Protein AF-L9Y5I0-F1 (afdb_monomer_lite)

Structure (mmCIF, N/CA/C/O backbone):
data_AF-L9Y5I0-F1
#
_entry.id   AF-L9Y5I0-F1
#
loop_
_atom_site.group_PDB
_atom_site.id
_atom_site.type_symbol
_atom_site.label_atom_id
_atom_site.label_alt_id
_atom_site.label_comp_id
_atom_site.label_asym_id
_atom_site.label_entity_id
_atom_site.label_seq_id
_atom_site.pdbx_PDB_ins_code
_atom_site.Cartn_x
_atom_site.Cartn_y
_atom_site.Cartn_z
_atom_site.occupancy
_atom_site.B_iso_or_equiv
_atom_site.auth_seq_id
_atom_site.auth_comp_id
_atom_site.auth_asym_id
_atom_site.auth_atom_id
_atom_site.pdbx_PDB_model_num
ATOM 1 N N . MET A 1 1 ? 20.651 -29.967 -8.533 1.00 45.88 1 MET A N 1
ATOM 2 C CA . MET A 1 1 ? 1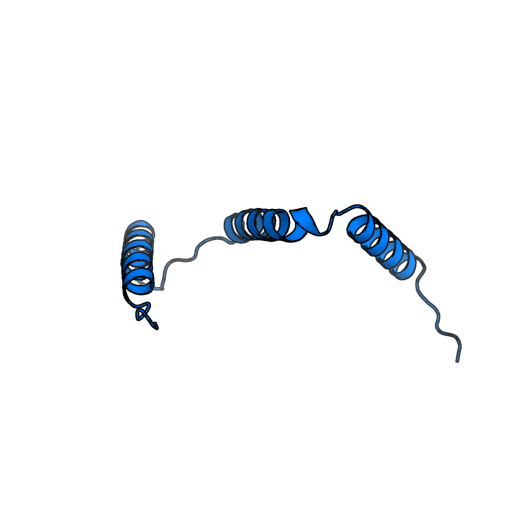9.362 -29.642 -7.892 1.00 45.88 1 MET A CA 1
ATOM 3 C C . MET A 1 1 ? 18.720 -28.560 -8.751 1.00 45.88 1 MET A C 1
ATOM 5 O O . MET A 1 1 ? 19.204 -27.439 -8.736 1.00 45.88 1 MET A O 1
ATOM 9 N N . GLY A 1 2 ? 17.793 -28.929 -9.640 1.00 62.88 2 GLY A N 1
ATOM 10 C CA . GLY A 1 2 ? 17.134 -27.979 -10.546 1.00 62.88 2 GLY A CA 1
ATOM 11 C C . GLY A 1 2 ? 15.984 -27.293 -9.819 1.00 62.88 2 GLY A C 1
ATOM 12 O O . GLY A 1 2 ? 15.190 -27.971 -9.175 1.00 62.88 2 GLY A O 1
ATOM 13 N N . PHE A 1 3 ? 15.935 -25.964 -9.863 1.00 67.44 3 PHE A N 1
ATOM 14 C CA . PHE A 1 3 ? 14.839 -25.188 -9.293 1.00 67.44 3 PHE A CA 1
ATOM 15 C C . PHE A 1 3 ? 13.670 -25.240 -10.286 1.00 67.44 3 PHE A C 1
ATOM 17 O O . PHE A 1 3 ? 13.685 -24.547 -11.301 1.00 67.44 3 PHE A O 1
ATOM 24 N N . ASP A 1 4 ? 12.711 -26.132 -10.040 1.00 71.88 4 ASP A N 1
ATOM 25 C CA . ASP A 1 4 ? 11.495 -26.252 -10.846 1.00 71.88 4 ASP A CA 1
ATOM 26 C C . ASP A 1 4 ? 10.559 -25.098 -10.464 1.00 71.88 4 ASP A C 1
ATOM 28 O O . ASP A 1 4 ? 9.816 -25.168 -9.482 1.00 71.88 4 ASP A O 1
ATOM 32 N N . ILE A 1 5 ? 10.703 -23.959 -11.153 1.00 76.94 5 ILE A N 1
ATOM 33 C CA . ILE A 1 5 ? 9.832 -22.803 -10.932 1.00 76.94 5 ILE A CA 1
ATOM 34 C C . ILE A 1 5 ? 8.494 -23.121 -11.583 1.00 76.94 5 ILE A C 1
ATOM 36 O O . ILE A 1 5 ? 8.435 -23.197 -12.814 1.00 76.94 5 ILE A O 1
ATOM 40 N N . PRO A 1 6 ? 7.401 -23.231 -10.810 1.00 88.06 6 PRO A N 1
ATOM 41 C CA . PRO A 1 6 ? 6.097 -23.412 -11.411 1.00 88.06 6 PRO A CA 1
ATOM 42 C C . PRO A 1 6 ? 5.817 -22.207 -12.310 1.00 88.06 6 PRO A C 1
ATOM 44 O O . PRO A 1 6 ? 5.926 -21.057 -11.881 1.00 88.06 6 PRO A O 1
ATOM 47 N N . VAL A 1 7 ? 5.441 -22.467 -13.564 1.00 88.50 7 VAL A N 1
ATOM 48 C CA . VAL A 1 7 ? 5.185 -21.428 -14.580 1.00 88.50 7 VAL A CA 1
ATOM 49 C C . VAL A 1 7 ? 4.214 -20.361 -14.061 1.00 88.50 7 VAL A C 1
ATOM 51 O O . VAL A 1 7 ? 4.381 -19.180 -14.355 1.00 88.50 7 VAL A O 1
ATOM 54 N N . GLY A 1 8 ? 3.255 -20.752 -13.214 1.00 87.62 8 GLY A N 1
ATOM 55 C CA . GLY A 1 8 ? 2.343 -19.826 -12.541 1.00 87.62 8 GLY A CA 1
ATOM 56 C C . GLY A 1 8 ? 3.038 -18.817 -11.615 1.00 87.62 8 GLY A C 1
ATOM 57 O O . GLY A 1 8 ? 2.677 -17.644 -11.625 1.00 87.62 8 GLY A O 1
ATOM 58 N N . LEU A 1 9 ? 4.065 -19.229 -10.864 1.00 91.69 9 LEU A N 1
ATOM 59 C CA . LEU A 1 9 ? 4.854 -18.323 -10.020 1.00 91.69 9 LEU A CA 1
ATOM 60 C C . LEU A 1 9 ? 5.679 -17.363 -10.880 1.00 91.69 9 LEU A C 1
ATOM 62 O O . LEU A 1 9 ? 5.715 -16.169 -10.600 1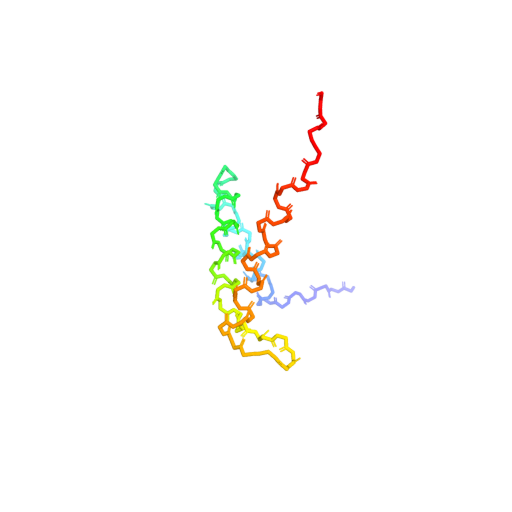.00 91.69 9 LEU A O 1
ATOM 66 N N . LEU A 1 10 ? 6.296 -17.864 -11.953 1.00 91.00 10 LEU A N 1
ATOM 67 C CA . LEU A 1 10 ? 7.060 -17.025 -12.874 1.00 91.00 10 LEU A CA 1
ATOM 68 C C . LEU A 1 10 ? 6.162 -15.979 -13.550 1.00 91.00 10 LEU A C 1
ATOM 70 O O . LEU A 1 10 ? 6.506 -14.800 -13.588 1.00 91.00 10 LEU A O 1
ATOM 74 N N . ALA A 1 11 ? 4.978 -16.389 -14.010 1.00 90.62 11 ALA A N 1
ATOM 75 C CA . ALA A 1 11 ? 3.981 -15.485 -14.570 1.00 90.62 11 ALA A CA 1
ATOM 76 C C . ALA A 1 11 ? 3.537 -14.425 -13.548 1.00 90.62 11 ALA A C 1
ATOM 78 O O . ALA A 1 11 ? 3.488 -13.243 -13.883 1.00 90.62 11 ALA A O 1
ATOM 79 N N . ALA A 1 12 ? 3.286 -14.815 -12.293 1.00 92.44 12 ALA A N 1
ATOM 80 C CA . ALA A 1 12 ? 2.925 -13.879 -11.230 1.00 92.44 12 ALA A CA 1
ATOM 81 C C . ALA A 1 12 ? 4.036 -12.850 -10.959 1.00 92.44 12 ALA A C 1
ATOM 83 O O . ALA A 1 12 ? 3.751 -11.660 -10.829 1.00 92.44 12 ALA A O 1
ATOM 84 N N . ILE A 1 13 ? 5.300 -13.284 -10.935 1.00 90.62 13 ILE A N 1
ATOM 85 C CA . ILE A 1 13 ? 6.459 -12.401 -10.745 1.00 90.62 13 ILE A CA 1
ATOM 86 C C . ILE A 1 13 ? 6.582 -11.408 -11.905 1.00 90.62 13 ILE A C 1
ATOM 88 O O . ILE A 1 13 ? 6.757 -10.213 -11.670 1.00 90.62 13 ILE A O 1
ATOM 92 N N . VAL A 1 14 ? 6.453 -11.872 -13.151 1.00 90.19 14 VAL A N 1
ATOM 93 C CA . VAL A 1 14 ? 6.532 -11.008 -14.340 1.00 90.19 14 VAL A CA 1
ATOM 94 C C . VAL A 1 14 ? 5.403 -9.976 -14.345 1.00 90.19 14 VAL A C 1
ATOM 96 O O . VAL A 1 14 ? 5.652 -8.796 -14.589 1.00 90.19 14 VAL A O 1
ATOM 99 N N . VAL A 1 15 ? 4.175 -10.387 -14.022 1.00 90.69 15 VAL A N 1
ATOM 100 C CA . VAL A 1 15 ? 3.029 -9.471 -13.935 1.00 90.69 15 VAL A CA 1
ATOM 101 C C . VAL A 1 15 ? 3.231 -8.444 -12.822 1.00 90.69 15 VAL A C 1
ATOM 103 O O . VAL A 1 15 ? 3.021 -7.255 -13.056 1.00 90.69 15 VAL A O 1
ATOM 106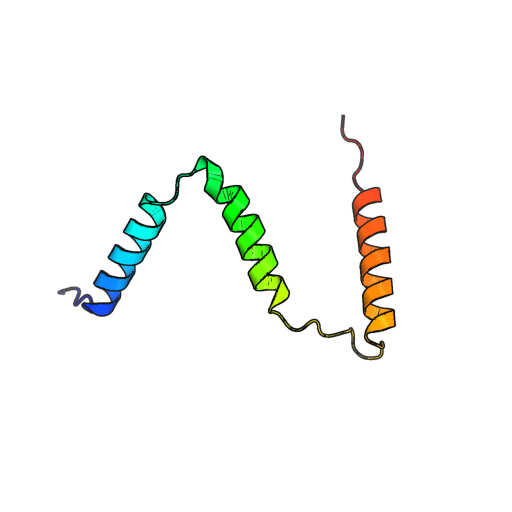 N N . ALA A 1 16 ? 3.688 -8.862 -11.639 1.00 86.44 16 ALA A N 1
ATOM 107 C CA . ALA A 1 16 ? 3.975 -7.952 -10.531 1.00 86.44 16 ALA A CA 1
ATOM 108 C C . ALA A 1 16 ? 5.083 -6.944 -10.882 1.00 86.44 16 ALA A C 1
ATOM 110 O O . ALA A 1 16 ? 4.955 -5.756 -10.584 1.00 86.44 16 ALA A O 1
ATOM 111 N N . PHE A 1 17 ? 6.140 -7.392 -11.567 1.00 84.25 17 PHE A N 1
ATOM 112 C CA . PHE A 1 17 ? 7.227 -6.530 -12.027 1.00 84.25 17 PHE A CA 1
ATOM 113 C C . PHE A 1 17 ? 6.742 -5.487 -13.038 1.00 84.25 17 PHE A C 1
ATOM 115 O O . PHE A 1 17 ? 7.017 -4.301 -12.871 1.00 84.25 17 PHE A O 1
ATOM 122 N N . LEU A 1 18 ? 5.983 -5.900 -14.056 1.00 86.19 18 LEU A N 1
ATOM 123 C CA . LEU A 1 18 ? 5.442 -4.984 -15.063 1.00 86.19 18 LEU A CA 1
ATOM 124 C C . LEU A 1 18 ? 4.436 -4.000 -14.455 1.00 86.19 18 LEU A C 1
ATOM 126 O O . LEU A 1 18 ? 4.473 -2.814 -14.775 1.00 86.19 18 LEU A O 1
ATOM 130 N N . ALA A 1 19 ? 3.586 -4.460 -13.533 1.00 83.38 19 ALA A N 1
ATOM 131 C CA . ALA A 1 19 ? 2.668 -3.596 -12.795 1.00 83.38 19 ALA A CA 1
ATOM 132 C C . ALA A 1 19 ? 3.417 -2.550 -11.948 1.00 83.38 19 ALA A C 1
ATOM 134 O O . ALA A 1 19 ? 3.013 -1.388 -11.907 1.00 83.38 19 ALA A O 1
ATOM 135 N N . GLY A 1 20 ? 4.531 -2.940 -11.319 1.00 72.25 20 GLY A N 1
ATOM 136 C CA . GLY A 1 20 ? 5.418 -2.026 -10.598 1.00 72.25 20 GLY A CA 1
ATOM 137 C C . GLY A 1 20 ? 6.130 -1.034 -11.522 1.00 72.25 20 GLY A C 1
ATOM 138 O O . GLY A 1 20 ? 6.118 0.163 -11.253 1.00 72.25 20 GLY A O 1
ATOM 139 N N . ALA A 1 21 ? 6.691 -1.504 -12.639 1.00 76.19 21 ALA A N 1
ATOM 140 C CA . ALA A 1 21 ? 7.433 -0.684 -13.599 1.00 76.19 21 ALA A CA 1
ATOM 141 C C . ALA A 1 21 ? 6.548 0.345 -14.322 1.00 76.19 21 ALA A C 1
ATOM 143 O O . ALA A 1 21 ? 6.999 1.445 -14.633 1.00 76.19 21 ALA A O 1
ATOM 144 N N . CYS A 1 22 ? 5.274 0.017 -14.557 1.00 74.94 22 CYS A N 1
ATOM 145 C CA . CYS A 1 22 ? 4.311 0.940 -15.156 1.00 74.94 22 CYS A CA 1
ATOM 146 C C . CYS A 1 22 ? 3.798 2.002 -14.163 1.00 74.94 22 CYS A C 1
ATOM 148 O O . CYS A 1 22 ? 3.083 2.927 -14.557 1.00 74.94 22 CYS A O 1
ATOM 150 N N . CYS A 1 23 ? 4.127 1.879 -12.873 1.00 68.81 23 CYS A N 1
ATOM 151 C CA . CYS A 1 23 ? 3.710 2.810 -11.837 1.00 68.81 23 CYS A CA 1
ATOM 152 C C . CYS A 1 23 ? 4.802 3.879 -11.630 1.00 68.81 23 CYS A C 1
ATOM 154 O O . CYS A 1 23 ? 5.820 3.58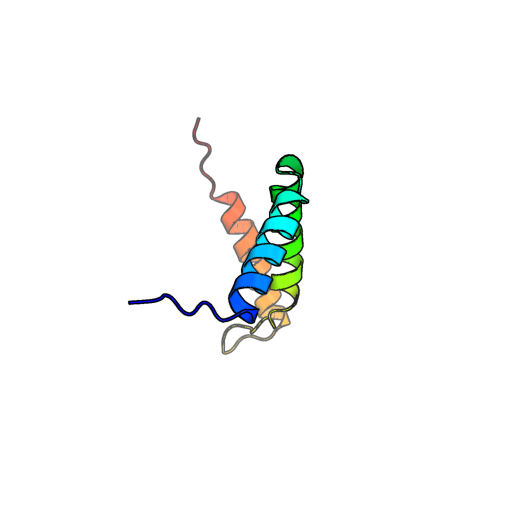7 -11.003 1.00 68.81 23 CYS A O 1
ATOM 156 N N . PRO A 1 24 ? 4.633 5.122 -12.129 1.00 67.88 24 PRO A N 1
ATOM 157 C CA . PRO A 1 24 ? 5.589 6.192 -11.862 1.00 67.88 24 PRO A CA 1
ATOM 158 C C . PRO A 1 24 ? 5.725 6.407 -10.351 1.00 67.88 24 PRO A C 1
ATOM 160 O O . PRO A 1 24 ? 4.738 6.670 -9.658 1.00 67.88 24 PRO A O 1
ATOM 163 N N . THR A 1 25 ? 6.961 6.313 -9.854 1.00 66.50 25 THR A N 1
ATOM 164 C CA . THR A 1 25 ? 7.314 6.397 -8.426 1.00 66.50 25 THR A CA 1
ATOM 165 C C . THR A 1 25 ? 6.780 7.660 -7.754 1.00 66.50 25 THR A C 1
ATOM 167 O O . THR A 1 25 ? 6.400 7.613 -6.588 1.00 66.50 25 THR A O 1
ATOM 170 N N . TYR A 1 26 ? 6.655 8.760 -8.499 1.00 69.12 26 TYR A N 1
ATOM 171 C CA . TYR A 1 26 ? 6.123 10.031 -8.004 1.00 69.12 26 TYR A CA 1
ATOM 172 C C . TYR A 1 26 ? 4.684 9.931 -7.464 1.00 69.12 26 TYR A C 1
ATOM 174 O O . TYR A 1 26 ? 4.357 10.551 -6.459 1.00 69.12 26 TYR A O 1
ATOM 182 N N . TYR A 1 27 ? 3.831 9.104 -8.080 1.00 69.75 27 TYR A N 1
ATOM 183 C CA . TYR A 1 27 ? 2.433 8.922 -7.658 1.00 69.75 27 TYR A CA 1
ATOM 184 C C . TYR A 1 27 ? 2.216 7.673 -6.799 1.00 69.75 27 TYR A C 1
ATOM 186 O O . TYR A 1 27 ? 1.083 7.382 -6.409 1.00 69.75 27 TYR A O 1
ATOM 194 N N . ALA A 1 28 ? 3.276 6.915 -6.507 1.00 69.19 28 ALA A N 1
ATOM 195 C CA . ALA A 1 28 ? 3.173 5.696 -5.713 1.00 69.19 28 ALA A CA 1
ATOM 196 C C . ALA A 1 28 ? 2.616 5.994 -4.314 1.00 69.19 28 ALA A C 1
ATOM 198 O O . ALA A 1 28 ? 1.739 5.279 -3.836 1.00 69.19 28 ALA A O 1
ATOM 199 N N . THR A 1 29 ? 3.047 7.094 -3.695 1.00 74.12 29 THR A N 1
ATOM 200 C CA . THR A 1 29 ? 2.604 7.498 -2.354 1.00 74.12 29 THR A CA 1
ATOM 201 C C . THR A 1 29 ? 1.115 7.840 -2.317 1.00 74.12 29 THR A C 1
ATOM 203 O O . THR A 1 29 ? 0.392 7.338 -1.457 1.00 74.12 29 THR A O 1
ATOM 206 N N . GLU A 1 30 ? 0.626 8.630 -3.276 1.00 77.88 30 GLU A N 1
ATOM 207 C CA . GLU A 1 30 ? -0.795 8.990 -3.385 1.00 77.88 30 GLU A CA 1
ATOM 208 C C . GLU A 1 30 ? -1.665 7.741 -3.595 1.00 77.88 30 GLU A C 1
ATOM 210 O O . GLU A 1 30 ? -2.719 7.573 -2.978 1.00 77.88 30 GLU A O 1
ATOM 215 N N . ARG A 1 31 ? -1.179 6.810 -4.425 1.00 75.06 31 ARG A N 1
ATOM 216 C CA . ARG A 1 31 ? -1.850 5.538 -4.708 1.00 75.06 31 ARG A CA 1
ATOM 217 C C . ARG A 1 31 ? -1.858 4.604 -3.509 1.00 75.06 31 ARG A C 1
ATOM 219 O O . ARG A 1 31 ? -2.884 3.985 -3.274 1.00 75.06 31 ARG A O 1
ATOM 226 N N . LEU A 1 32 ? -0.780 4.525 -2.731 1.00 78.00 32 LEU A N 1
ATOM 227 C CA . LEU A 1 32 ? -0.740 3.737 -1.495 1.00 78.00 32 LEU A CA 1
ATOM 228 C C . LEU A 1 32 ? -1.676 4.312 -0.432 1.00 78.00 32 LEU A C 1
ATOM 230 O O . LEU A 1 32 ? -2.379 3.553 0.228 1.00 78.00 32 LEU A O 1
ATOM 234 N N . ARG A 1 33 ? -1.759 5.642 -0.310 1.00 80.38 33 ARG A N 1
ATOM 235 C CA . ARG A 1 33 ? -2.722 6.300 0.588 1.00 80.38 33 ARG A CA 1
ATOM 236 C C . ARG A 1 33 ? -4.164 6.028 0.151 1.00 80.38 33 ARG A C 1
ATOM 238 O O . ARG A 1 33 ? -4.990 5.652 0.980 1.00 80.38 33 ARG A O 1
ATOM 245 N N . GLY A 1 34 ? -4.468 6.161 -1.141 1.00 82.38 34 GLY A N 1
ATOM 246 C CA . GLY A 1 34 ? -5.797 5.885 -1.698 1.00 82.38 34 GLY A CA 1
ATOM 247 C C . GLY A 1 34 ? -6.191 4.407 -1.621 1.00 82.38 34 GLY A C 1
ATOM 248 O O . GLY A 1 34 ? -7.283 4.078 -1.162 1.00 82.38 34 GLY A O 1
ATOM 249 N N . PHE A 1 35 ? -5.283 3.510 -2.003 1.00 82.56 35 PHE A N 1
ATOM 250 C CA . PHE A 1 35 ? -5.456 2.061 -1.906 1.00 82.56 35 PHE A CA 1
ATOM 251 C C . PHE A 1 35 ? -5.611 1.615 -0.453 1.00 82.56 35 PHE A C 1
ATOM 253 O O . PHE A 1 35 ? -6.507 0.829 -0.154 1.00 82.56 35 PHE A O 1
ATOM 260 N N . GLY A 1 36 ? -4.800 2.159 0.457 1.00 80.94 36 GLY A N 1
ATOM 261 C CA . GLY A 1 36 ? -4.915 1.933 1.892 1.00 80.94 36 GLY A CA 1
ATOM 262 C C . GLY A 1 36 ? -6.301 2.319 2.388 1.00 80.94 36 GLY A C 1
ATOM 263 O O . GLY A 1 36 ? -7.019 1.462 2.891 1.00 80.94 36 GLY A O 1
ATOM 264 N N . ARG A 1 37 ? -6.747 3.560 2.150 1.00 82.56 37 ARG A N 1
ATOM 265 C CA . ARG A 1 37 ? -8.102 4.006 2.526 1.00 82.56 37 ARG A CA 1
ATOM 266 C C . ARG A 1 37 ? -9.200 3.115 1.940 1.00 82.56 37 ARG A C 1
ATOM 268 O O . ARG A 1 37 ? -10.119 2.746 2.660 1.00 82.56 37 ARG A O 1
ATOM 275 N N . ALA A 1 38 ? -9.099 2.733 0.667 1.00 83.56 38 ALA A N 1
ATOM 276 C CA . ALA A 1 38 ? -10.087 1.876 0.009 1.00 83.56 38 ALA A CA 1
ATOM 277 C C . ALA A 1 38 ? -10.091 0.428 0.534 1.00 83.56 38 ALA A C 1
ATOM 279 O O . ALA A 1 38 ? -11.127 -0.239 0.510 1.00 83.56 38 ALA A O 1
ATOM 280 N N . THR A 1 39 ? -8.941 -0.064 0.990 1.00 82.81 39 THR A N 1
ATOM 281 C CA . THR A 1 39 ? -8.798 -1.397 1.586 1.00 82.81 39 THR A CA 1
ATOM 282 C C . THR A 1 39 ? -9.296 -1.392 3.027 1.00 82.81 39 THR A C 1
ATOM 284 O O . THR A 1 39 ? -10.108 -2.239 3.384 1.00 82.81 39 THR A O 1
ATOM 287 N N . PHE A 1 40 ? -8.910 -0.396 3.829 1.00 82.12 40 PHE A N 1
ATOM 288 C CA . PHE A 1 40 ? -9.394 -0.230 5.202 1.00 82.12 40 PHE A CA 1
ATOM 289 C C . PHE A 1 40 ? -10.903 0.024 5.259 1.00 82.12 40 PHE A C 1
ATOM 291 O O . PHE A 1 40 ? -11.568 -0.527 6.125 1.00 82.12 40 PHE A O 1
ATOM 298 N N . ALA A 1 41 ? -11.475 0.749 4.292 1.00 76.62 41 ALA A N 1
ATOM 299 C CA . ALA A 1 41 ? -12.925 0.942 4.195 1.00 76.62 41 ALA A CA 1
ATOM 300 C C . ALA A 1 41 ? -13.714 -0.364 3.967 1.00 76.62 41 ALA A C 1
ATOM 302 O O . ALA A 1 41 ? -14.920 -0.397 4.197 1.00 76.62 41 ALA A O 1
ATOM 303 N N . ARG A 1 42 ? -13.058 -1.436 3.498 1.00 78.31 42 ARG A N 1
ATOM 304 C CA . ARG A 1 42 ? -13.672 -2.764 3.344 1.00 78.31 42 ARG A CA 1
ATOM 305 C C . ARG A 1 42 ? -13.570 -3.626 4.599 1.00 78.31 42 ARG A C 1
ATOM 307 O O . ARG A 1 42 ? -14.239 -4.655 4.652 1.00 78.31 42 ARG A O 1
ATOM 314 N N . ILE A 1 43 ? -12.747 -3.249 5.576 1.00 78.75 43 ILE A N 1
ATOM 315 C CA . ILE A 1 43 ? -12.656 -3.983 6.836 1.00 78.75 43 ILE A CA 1
ATOM 316 C C . ILE A 1 43 ? -13.895 -3.614 7.663 1.00 78.75 43 ILE A C 1
ATOM 318 O O . ILE A 1 43 ? -14.101 -2.428 7.930 1.00 78.75 43 ILE A O 1
ATOM 322 N N . PRO A 1 44 ? -14.751 -4.587 8.037 1.00 72.38 44 PRO A N 1
ATOM 323 C CA . PRO A 1 44 ? -15.920 -4.301 8.852 1.00 72.38 44 PRO A CA 1
ATOM 324 C C . PRO A 1 44 ? -15.456 -3.743 10.196 1.00 72.38 44 PRO A C 1
ATOM 326 O O . PRO A 1 44 ? -14.733 -4.405 10.939 1.00 72.38 44 PRO A O 1
ATOM 329 N N . TYR A 1 45 ? -15.858 -2.508 10.488 1.00 69.88 45 TYR A N 1
ATOM 330 C CA . TYR A 1 45 ? -15.610 -1.898 11.784 1.00 69.88 45 TYR A CA 1
ATOM 331 C C . TYR A 1 45 ? -16.366 -2.688 12.851 1.00 69.88 45 TYR A C 1
ATOM 333 O O . TYR A 1 45 ? -17.594 -2.797 12.793 1.00 69.88 45 TYR A O 1
ATOM 341 N N . GLN A 1 46 ? -15.628 -3.254 13.802 1.00 71.56 46 GLN A N 1
ATOM 342 C CA . GLN A 1 46 ? -16.201 -3.974 14.926 1.00 71.56 46 GLN A CA 1
ATOM 343 C C . GLN A 1 46 ? -16.109 -3.072 16.161 1.00 71.56 46 GLN A C 1
ATOM 345 O O . GLN A 1 46 ? -14.992 -2.732 16.561 1.00 71.56 46 GLN A O 1
ATOM 350 N N . PRO A 1 47 ? -17.249 -2.640 16.733 1.00 71.25 47 PRO A N 1
ATOM 351 C CA . PRO A 1 47 ? -17.226 -1.804 17.919 1.00 71.25 47 PRO A CA 1
ATOM 352 C C . PRO A 1 47 ? -16.622 -2.5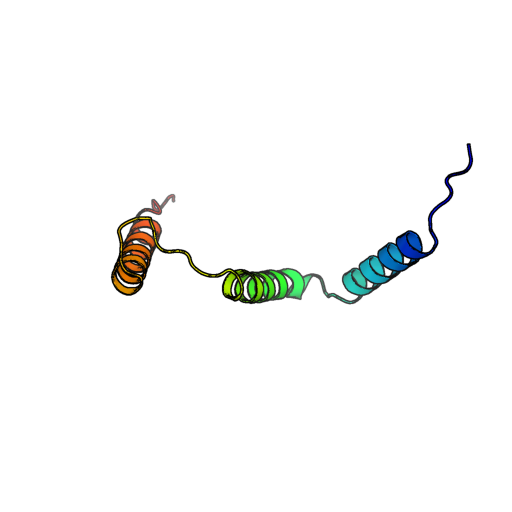82 19.100 1.00 71.25 47 PRO A C 1
ATOM 354 O O . PRO A 1 47 ? -16.722 -3.818 19.143 1.00 71.25 47 PRO A O 1
ATOM 357 N N . PRO A 1 48 ? -15.993 -1.883 20.059 1.00 72.19 48 PRO A N 1
ATOM 358 C CA . PRO A 1 48 ? -15.511 -2.490 21.290 1.00 72.19 48 PRO A CA 1
ATOM 359 C C . PRO A 1 48 ? -16.632 -3.271 22.004 1.00 72.19 48 PRO A C 1
ATOM 361 O O . PRO A 1 48 ? -17.792 -2.850 21.978 1.00 72.19 48 PRO A O 1
ATOM 364 N N . PRO A 1 49 ? -16.322 -4.415 22.640 1.00 71.00 49 PRO A N 1
ATOM 365 C CA . PRO A 1 49 ? -17.328 -5.230 23.313 1.00 71.00 49 PRO A CA 1
ATOM 366 C C . PRO A 1 49 ? -18.031 -4.428 24.419 1.00 71.00 49 PRO A C 1
ATOM 368 O O . PRO A 1 49 ? -17.380 -3.937 25.337 1.00 71.00 49 PRO A O 1
ATOM 371 N N . GLY A 1 50 ? -19.361 -4.323 24.335 1.00 78.00 50 GLY A N 1
ATOM 372 C CA . GLY A 1 50 ? -20.196 -3.598 25.301 1.00 78.00 50 GLY A CA 1
ATOM 373 C C . GLY A 1 50 ? -20.562 -2.159 24.918 1.00 78.00 50 GLY A C 1
ATOM 374 O O . GLY A 1 50 ? -21.188 -1.491 25.731 1.00 78.00 50 GLY A O 1
ATOM 375 N N . MET A 1 51 ? -20.204 -1.697 23.714 1.00 75.88 51 MET A N 1
ATOM 376 C CA . MET A 1 51 ? -20.515 -0.353 23.216 1.00 75.88 51 MET A CA 1
ATOM 377 C C . MET A 1 51 ? -21.321 -0.428 21.916 1.00 75.88 51 MET A C 1
ATOM 379 O O . MET A 1 51 ? -21.006 -1.230 21.029 1.00 75.88 51 MET A O 1
ATOM 383 N N . ASP A 1 52 ? -22.358 0.401 21.799 1.00 79.81 52 ASP A N 1
ATOM 384 C CA . ASP A 1 52 ? -23.142 0.492 20.570 1.00 79.81 52 ASP A CA 1
ATOM 385 C C . ASP A 1 52 ? -22.332 1.147 19.443 1.00 79.81 52 ASP A C 1
ATOM 387 O O . ASP A 1 52 ? -21.377 1.893 19.666 1.00 79.81 52 ASP A O 1
ATOM 391 N N . ARG A 1 53 ? -22.695 0.855 18.190 1.00 69.12 53 ARG A N 1
ATOM 392 C CA . ARG A 1 53 ? -21.925 1.299 17.013 1.00 69.12 53 ARG A CA 1
ATOM 393 C C . ARG A 1 53 ? -21.761 2.822 16.946 1.00 69.12 53 ARG A C 1
ATOM 395 O O . ARG A 1 53 ? -20.699 3.292 16.536 1.00 69.12 53 ARG A O 1
ATOM 402 N N . ASP A 1 54 ? -22.801 3.564 17.314 1.00 75.81 54 ASP A N 1
ATOM 403 C CA . ASP A 1 54 ? -22.805 5.028 17.265 1.00 75.81 54 ASP A CA 1
ATOM 404 C C . ASP A 1 54 ? -21.947 5.632 18.387 1.00 75.81 54 ASP A C 1
ATOM 406 O O . ASP A 1 54 ? -21.182 6.564 18.141 1.00 75.81 54 ASP A O 1
ATOM 410 N N . GLU A 1 55 ? -21.987 5.038 19.582 1.00 78.31 55 GLU A N 1
ATOM 411 C CA . GLU A 1 55 ? -21.139 5.415 20.721 1.00 78.31 55 GLU A CA 1
ATOM 412 C C . GLU A 1 55 ? -19.657 5.124 20.435 1.00 78.31 55 GLU A C 1
ATOM 414 O O . GLU A 1 55 ? -18.791 5.958 20.690 1.00 78.31 55 GLU A O 1
ATOM 419 N N . ALA A 1 56 ? -19.359 3.982 19.808 1.00 75.88 56 ALA A N 1
ATOM 420 C CA . ALA A 1 56 ? -18.002 3.606 19.417 1.00 75.88 56 ALA A CA 1
ATOM 421 C C . ALA A 1 56 ? -17.415 4.532 18.341 1.00 75.88 56 ALA A C 1
ATOM 423 O O . ALA A 1 56 ? -16.220 4.833 18.358 1.00 75.88 56 ALA A O 1
ATOM 424 N N . MET A 1 57 ? -18.254 5.011 17.417 1.00 77.00 57 MET A N 1
ATOM 425 C CA . MET A 1 57 ? -17.851 5.992 16.408 1.00 77.00 57 MET A CA 1
ATOM 426 C C . MET A 1 57 ? -17.546 7.353 17.044 1.00 77.00 57 MET A C 1
ATOM 428 O O . MET A 1 57 ? -16.536 7.960 16.698 1.00 77.00 57 MET A O 1
ATOM 432 N N . GLN A 1 58 ? -18.391 7.820 17.972 1.00 79.38 58 GLN A N 1
ATOM 433 C CA . GLN A 1 58 ? -18.168 9.077 18.698 1.00 79.38 58 GLN A CA 1
ATOM 434 C C . GLN A 1 58 ? -16.880 9.020 19.519 1.00 79.38 58 GLN A C 1
ATOM 436 O O . GLN A 1 58 ? -16.024 9.885 19.356 1.00 79.38 58 GLN A O 1
ATOM 441 N N . ALA A 1 59 ? -16.673 7.943 20.280 1.00 78.31 59 ALA A N 1
ATOM 442 C CA . ALA A 1 59 ? -15.443 7.743 21.036 1.00 78.31 59 ALA A CA 1
ATOM 443 C C . ALA A 1 59 ? -14.199 7.719 20.128 1.00 78.31 59 ALA A C 1
ATOM 445 O O . ALA A 1 59 ? -13.171 8.299 20.469 1.00 78.31 59 ALA A O 1
ATOM 446 N N . ALA A 1 60 ? -14.268 7.085 18.951 1.00 77.00 60 ALA A N 1
ATOM 447 C CA . ALA A 1 60 ? -13.151 7.062 18.004 1.00 77.00 60 ALA A CA 1
ATOM 448 C C . ALA A 1 60 ? -12.829 8.448 17.413 1.00 77.00 60 ALA A C 1
ATOM 450 O O . ALA A 1 60 ? -11.660 8.731 17.153 1.00 77.00 60 ALA A O 1
ATOM 451 N N . LEU A 1 61 ? -13.839 9.298 17.200 1.00 80.19 61 LEU A N 1
ATOM 452 C CA . LEU A 1 61 ? -13.655 10.678 16.741 1.00 80.19 61 LEU A CA 1
ATOM 453 C C . LEU A 1 61 ? -13.007 11.539 17.831 1.00 80.19 61 LEU A C 1
ATOM 455 O O . LEU A 1 61 ? -12.022 12.215 17.552 1.00 80.19 61 LEU A O 1
ATOM 459 N N . GLU A 1 62 ? -13.489 11.439 19.070 1.00 78.12 62 GLU A N 1
ATOM 460 C CA . GLU A 1 62 ? -12.937 12.168 20.221 1.00 78.12 62 GLU A CA 1
ATOM 461 C C . GLU A 1 62 ? -11.471 11.783 20.494 1.00 78.12 62 GLU A C 1
ATOM 463 O O . GLU A 1 62 ? -10.610 12.651 20.624 1.00 78.12 62 GLU A O 1
ATOM 468 N N . ASN A 1 63 ? -11.145 10.483 20.467 1.00 72.44 63 ASN A N 1
ATOM 469 C CA . ASN A 1 63 ? -9.766 10.004 20.638 1.00 72.44 63 ASN A CA 1
ATOM 470 C C . ASN A 1 63 ? -8.838 10.432 19.482 1.00 72.44 63 ASN A C 1
ATOM 47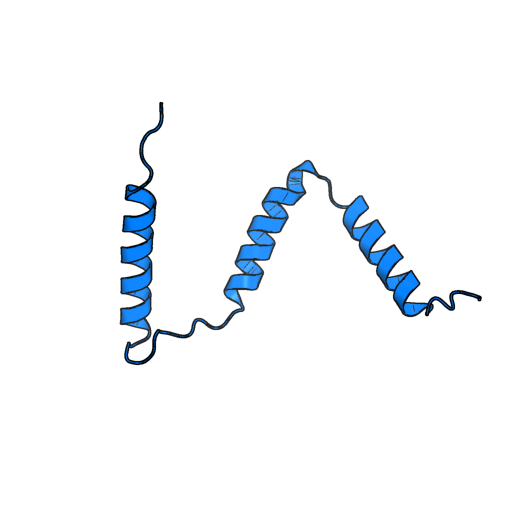2 O O . ASN A 1 63 ? -7.639 10.621 19.687 1.00 72.44 63 ASN A O 1
ATOM 476 N N . ALA A 1 64 ? -9.360 10.558 18.255 1.00 68.94 64 ALA A N 1
ATOM 477 C CA . ALA A 1 64 ? -8.572 11.015 17.110 1.00 68.94 64 ALA A CA 1
ATOM 478 C C . ALA A 1 64 ? -8.213 12.507 17.218 1.00 68.94 64 ALA A C 1
ATOM 480 O O . ALA A 1 64 ? -7.098 12.887 16.866 1.00 68.94 64 ALA A O 1
ATOM 481 N N . GLU A 1 65 ? -9.126 13.332 17.738 1.00 68.00 65 GLU A N 1
ATOM 482 C CA . GLU A 1 65 ? -8.889 14.759 17.990 1.00 68.00 65 GLU A CA 1
ATOM 483 C C . GLU A 1 65 ? -7.880 14.987 19.131 1.00 68.00 65 GLU A C 1
ATOM 485 O O . GLU A 1 65 ? -6.995 15.836 19.006 1.00 68.00 65 GLU A O 1
ATOM 490 N N . GLU A 1 66 ? -7.933 14.183 20.199 1.00 62.31 66 GLU A N 1
ATOM 491 C CA . GLU A 1 66 ? -6.941 14.208 21.289 1.00 62.31 66 GLU A CA 1
ATOM 492 C C . GLU A 1 66 ? -5.530 13.816 20.814 1.00 62.31 66 GLU A C 1
ATOM 494 O O . GLU A 1 66 ? -4.541 14.464 21.166 1.00 62.31 66 GLU A O 1
ATOM 499 N N . HIS A 1 67 ? -5.417 12.801 19.953 1.00 57.41 67 HIS A N 1
ATOM 500 C CA . HIS A 1 67 ? -4.126 12.303 19.466 1.00 57.41 67 HIS A CA 1
ATOM 501 C C . HIS A 1 67 ? -3.436 13.249 18.454 1.00 57.41 67 HIS A C 1
ATOM 503 O O . HIS A 1 67 ? -2.218 13.165 18.262 1.00 57.41 67 HIS A O 1
ATOM 509 N N . ASP A 1 68 ? -4.176 14.159 17.808 1.00 58.31 68 ASP A N 1
ATOM 510 C CA . ASP A 1 68 ? -3.608 15.233 16.975 1.00 58.31 68 ASP A CA 1
ATOM 511 C C . ASP A 1 68 ? -3.199 16.472 17.801 1.00 58.31 68 ASP A C 1
ATOM 513 O O . ASP A 1 68 ? -2.300 17.212 17.389 1.00 58.31 68 ASP A O 1
ATOM 517 N N . ALA A 1 69 ? -3.790 16.674 18.985 1.00 58.84 69 ALA A N 1
ATOM 518 C CA . ALA A 1 69 ? -3.453 17.764 19.904 1.00 58.84 69 ALA A CA 1
ATOM 519 C C . ALA A 1 69 ? -2.176 17.505 20.734 1.00 58.84 69 ALA A C 1
ATOM 521 O O . ALA A 1 69 ? -1.522 18.457 21.159 1.00 58.84 69 ALA A O 1
ATOM 522 N N . GLU A 1 70 ? -1.779 16.241 20.925 1.00 54.00 70 GLU A N 1
ATOM 523 C CA . GLU A 1 70 ? -0.597 15.842 21.712 1.00 54.00 70 GLU A CA 1
ATOM 524 C C . GLU A 1 70 ? 0.706 15.717 20.889 1.00 54.00 70 GLU A C 1
ATOM 526 O O . GLU A 1 70 ? 1.693 15.150 21.349 1.00 54.00 70 GLU A O 1
ATOM 531 N N . LYS A 1 71 ? 0.791 16.269 19.669 1.00 46.84 71 LYS A N 1
ATOM 532 C CA . LYS A 1 71 ? 2.113 16.452 19.037 1.00 46.84 71 LYS A CA 1
ATOM 533 C C . LYS A 1 71 ? 2.850 17.603 19.730 1.00 46.84 71 LYS A C 1
ATOM 535 O O . LYS A 1 71 ? 2.443 18.753 19.549 1.00 46.84 71 LYS A O 1
ATOM 540 N N . PRO A 1 72 ? 3.957 17.356 20.460 1.00 48.31 72 PRO A N 1
ATOM 541 C CA . PRO A 1 72 ? 4.766 18.437 20.989 1.00 48.31 72 PRO A CA 1
ATOM 542 C C . PRO A 1 72 ? 5.375 19.182 19.803 1.00 48.31 72 PRO A C 1
ATOM 544 O O . PRO A 1 72 ? 5.954 18.583 18.894 1.00 48.31 72 PRO A O 1
ATOM 547 N N . THR A 1 73 ? 5.243 20.501 19.813 1.00 58.50 73 THR A N 1
ATOM 548 C CA . THR A 1 73 ? 6.067 21.405 19.018 1.00 58.50 73 THR A CA 1
ATOM 549 C C . THR A 1 73 ? 7.531 21.193 19.405 1.00 58.50 73 THR A C 1
ATOM 551 O O . THR A 1 73 ? 7.991 21.749 20.400 1.00 58.50 73 THR A O 1
ATOM 554 N N . GLU A 1 74 ? 8.258 20.370 18.652 1.00 51.69 74 GLU A N 1
ATOM 555 C CA . GLU A 1 74 ? 9.721 20.338 18.696 1.00 51.69 74 GLU A CA 1
ATOM 556 C C . GLU A 1 74 ? 10.269 21.204 17.553 1.00 51.69 74 GLU A C 1
ATOM 558 O O . GLU A 1 74 ? 10.386 20.758 16.410 1.00 51.69 74 GLU A O 1
ATOM 563 N N . SER A 1 75 ? 10.527 22.477 17.869 1.00 36.84 75 SER A N 1
ATOM 564 C CA . SER A 1 75 ? 11.657 23.291 17.390 1.00 36.84 75 SER A CA 1
ATOM 565 C C . SER A 1 75 ? 11.743 24.594 18.175 1.00 36.84 75 SER A C 1
ATOM 567 O O . SER A 1 75 ? 10.683 25.177 18.484 1.00 36.84 75 SER A O 1
#

Secondary structure (DSSP, 8-state):
------HHHHHHHHHHHHHHHTS-GGGHHHHHHHHHHHHHTTSPP-PPTT--HHHHHHHHHHHHHHHHHT-----

Foldseek 3Di:
DDDPDDVVNVVVVVVVVVVVVVDPPVCVVVVCVVVVVVVVVPPPDDADPPDDPVRSVVVVVVVVVVVVVPPDPDD

Sequence (75 aa):
MGFDIPVGLLAAIVVAFLAGACCPTYYATERLRGFGRATFARIPYQPPPGMDRDEAMQAALENAEEHDAEKPTES

pLDDT: mean 74.28, std 11.57, range [36.84, 92.44]

Radius of gyration: 21.42 Å; chains: 1; bounding box: 42×53×40 Å

Organism: NCBI:txid1227496